Protein AF-A0A135RWN0-F1 (afdb_monomer)

InterPro domains:
  IPR013901 Anthrone oxygenase [PF08592] (17-150)

Secondary structure (DSSP, 8-state):
---GGG---HHHHHHHHHHHHHHHHHHHHHHHHHHHHHHHHHHHHHHHTTSPPTTS-TTSHHHHTT-----TTHHHHHHHHHHHHHHHHHIIIIIHHHHHHHHHHHHHHHHHHHHT-----S-HHHHHHHHHHHHHHHHHHHHHHHHHHHHHHHHHHH-

Solvent-accessible surface area (backbone atoms only — not comparable to full-atom values): 8720 Å² total; per-residue (Å²): 130,85,61,66,85,74,56,94,47,57,66,61,44,39,52,57,48,46,58,56,48,51,52,48,64,71,49,40,60,60,52,36,52,51,51,18,51,52,24,43,52,51,21,50,53,38,52,58,73,62,53,78,74,93,83,73,73,89,78,59,55,80,83,52,60,88,70,72,71,66,51,72,17,29,68,24,18,44,47,16,12,52,35,28,52,46,46,56,60,51,40,60,78,61,44,43,72,46,47,53,58,50,49,52,47,41,50,44,47,55,48,15,71,74,69,74,48,80,66,88,66,81,53,60,67,56,53,50,50,44,53,50,52,46,52,54,53,48,49,55,47,49,49,36,48,52,52,14,51,51,26,41,50,50,13,64,77,42,100

Organism: NCBI:txid1209931

Mean predicted aligned error: 9.61 Å

Foldseek 3Di:
DPPLLPDPDLQVSLVVVCVVVVVCVPCVVVVLVVQLVVLVVVLVVLVVVLDDDPDDDPPVCVVCVVPSDRQQLNVLSNLLNVLSVVLVVLCVPQQVVLVVLSVVQNVLSVVCVVPVHDRPDDDSVVSSVSSVSNVVSVVVSVVSNVSSVVSNVVSVVRD

Sequence (159 aa):
MHSILKLNDKDTIVKLWFLGWDFGRVYGPAMVVGTAAVFGFLAWNDEQTLLPIHGQDSRLTTLVGLDGIASPAFPFNLAAGLLMGAVGPYTHFRVFSVNEKLLEEHRIVIKAEKTGERAEGASLEAVRGWAADWKRLDIHRQLLAYLAAGAGLMAVLRS

Structure (mmCIF, N/CA/C/O backbone):
data_AF-A0A135RWN0-F1
#
_entry.id   AF-A0A135RWN0-F1
#
loop_
_atom_site.group_PDB
_atom_site.id
_atom_site.type_symbol
_atom_site.label_atom_id
_atom_site.label_alt_id
_atom_site.label_comp_id
_atom_site.label_asym_id
_atom_site.label_entity_id
_atom_site.label_seq_id
_atom_site.pdbx_PDB_ins_code
_atom_site.Cartn_x
_atom_site.Cartn_y
_atom_site.Cartn_z
_atom_site.occupancy
_atom_site.B_iso_or_equiv
_atom_site.auth_seq_id
_atom_site.auth_comp_id
_atom_site.auth_asym_id
_atom_site.auth_atom_id
_atom_site.pdbx_PDB_model_num
ATOM 1 N N . MET A 1 1 ? 7.963 -6.627 16.052 1.00 38.69 1 MET A N 1
ATOM 2 C CA . MET A 1 1 ? 6.576 -6.300 15.654 1.00 38.69 1 MET A CA 1
ATOM 3 C C . MET A 1 1 ? 5.644 -7.259 16.394 1.00 38.69 1 MET A C 1
ATOM 5 O O . MET A 1 1 ? 5.576 -8.426 16.029 1.00 38.69 1 MET A O 1
ATOM 9 N N . HIS A 1 2 ? 5.049 -6.836 17.515 1.00 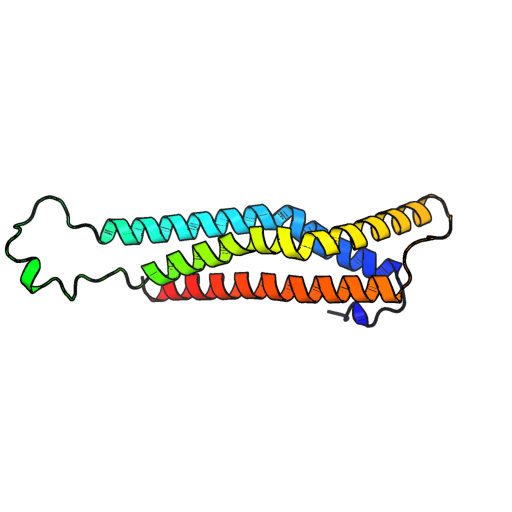44.12 2 HIS A N 1
ATOM 10 C CA . HIS A 1 2 ? 4.062 -7.656 18.230 1.00 44.12 2 HIS A CA 1
ATOM 11 C C . HIS A 1 2 ? 2.874 -7.894 17.289 1.00 44.12 2 HIS A C 1
ATOM 13 O O . HIS A 1 2 ? 2.347 -6.942 16.718 1.00 44.12 2 HIS A O 1
ATOM 19 N N . SER A 1 3 ? 2.517 -9.157 17.046 1.00 54.91 3 SER A N 1
ATOM 20 C CA . SER A 1 3 ? 1.459 -9.503 16.096 1.00 54.91 3 SER A CA 1
ATOM 21 C C . SER A 1 3 ? 0.141 -8.902 16.581 1.00 54.91 3 SER A C 1
ATOM 23 O O . SER A 1 3 ? -0.371 -9.322 17.616 1.00 54.91 3 SER A O 1
ATOM 25 N N . ILE A 1 4 ? -0.399 -7.929 15.839 1.00 56.31 4 ILE A N 1
ATOM 26 C CA . ILE A 1 4 ? -1.702 -7.282 16.091 1.00 56.31 4 ILE A CA 1
ATOM 27 C C . ILE A 1 4 ? -2.810 -8.334 16.301 1.00 56.31 4 ILE A C 1
ATOM 29 O O . ILE A 1 4 ? -3.749 -8.118 17.057 1.00 56.31 4 ILE A O 1
ATOM 33 N N . LEU A 1 5 ? -2.640 -9.524 15.716 1.00 56.12 5 LEU A N 1
ATOM 34 C CA 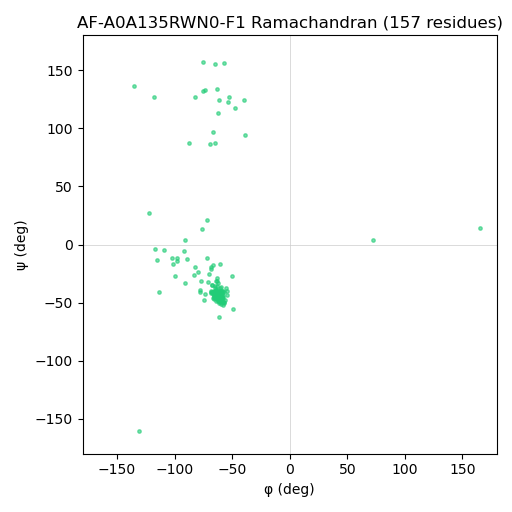. LEU A 1 5 ? -3.537 -10.675 15.832 1.00 56.12 5 LEU A C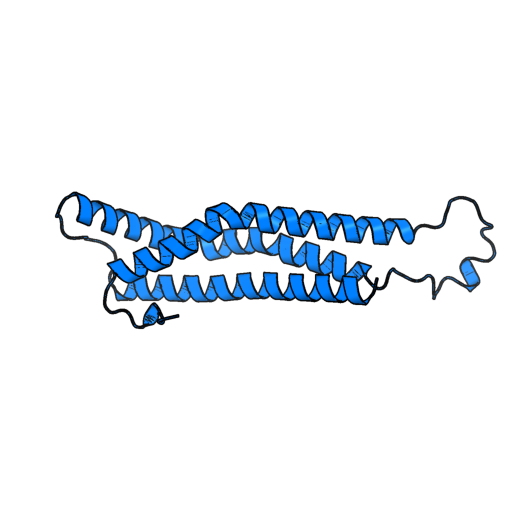A 1
ATOM 35 C C . LEU A 1 5 ? -3.578 -11.312 17.232 1.00 56.12 5 LEU A C 1
ATOM 37 O O . LEU A 1 5 ? -4.521 -12.033 17.539 1.00 56.12 5 LEU A O 1
ATOM 41 N N . LYS A 1 6 ? -2.568 -11.074 18.080 1.00 59.81 6 LYS A N 1
ATOM 42 C CA . LYS A 1 6 ? -2.509 -11.587 19.462 1.00 59.81 6 LYS A CA 1
ATOM 43 C C . LYS A 1 6 ? -3.106 -10.624 20.491 1.00 59.81 6 LYS A C 1
ATOM 45 O O . LYS A 1 6 ? -3.182 -10.972 21.665 1.00 59.81 6 LYS A O 1
ATOM 50 N N . LEU A 1 7 ? -3.502 -9.420 20.081 1.00 66.25 7 LEU A N 1
ATOM 51 C CA . LEU A 1 7 ? -4.065 -8.430 20.994 1.00 66.25 7 LEU A CA 1
ATOM 52 C C . LEU A 1 7 ? -5.499 -8.804 21.354 1.00 66.25 7 LEU A C 1
ATOM 54 O O . LEU A 1 7 ? -6.299 -9.139 20.479 1.00 66.25 7 LEU A O 1
ATOM 58 N N . ASN A 1 8 ? -5.812 -8.765 22.650 1.00 74.62 8 ASN A N 1
ATOM 59 C CA . ASN A 1 8 ? -7.144 -9.076 23.180 1.00 74.62 8 ASN A CA 1
ATOM 60 C C . ASN A 1 8 ? -8.065 -7.861 23.297 1.00 74.62 8 ASN A C 1
ATOM 62 O O . ASN A 1 8 ? -9.184 -7.989 23.777 1.00 74.62 8 ASN A O 1
ATOM 66 N N . ASP A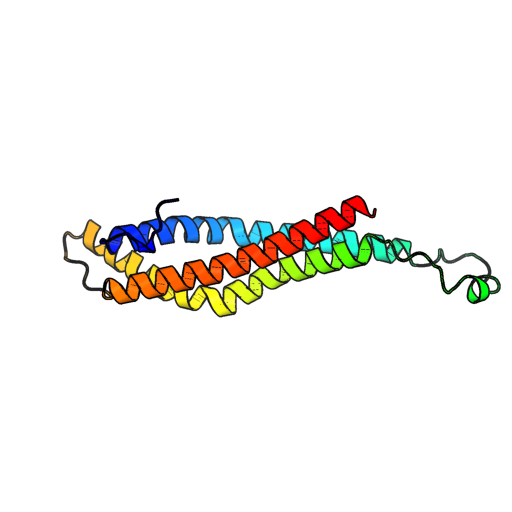 1 9 ? -7.589 -6.711 22.831 1.00 83.50 9 ASP A N 1
ATOM 67 C CA . ASP A 1 9 ? -8.284 -5.441 22.915 1.00 83.50 9 ASP A CA 1
ATOM 68 C C . ASP A 1 9 ? -8.580 -4.885 21.517 1.00 83.50 9 ASP A C 1
ATOM 70 O O . ASP A 1 9 ? -7.684 -4.774 20.673 1.00 83.50 9 ASP A O 1
ATOM 74 N N . LYS A 1 10 ? -9.854 -4.555 21.285 1.00 86.62 10 LYS A N 1
ATOM 75 C CA . LYS A 1 10 ? -10.360 -4.056 20.000 1.00 86.62 10 LYS A CA 1
ATOM 76 C C . LYS A 1 10 ? -9.755 -2.692 19.691 1.00 86.62 10 LYS A C 1
ATOM 78 O O . LYS A 1 10 ? -9.300 -2.457 18.572 1.00 86.62 10 LYS A O 1
ATOM 83 N N . ASP A 1 11 ? -9.699 -1.829 20.694 1.00 86.81 11 ASP A N 1
ATOM 84 C CA . ASP A 1 11 ? -9.340 -0.425 20.531 1.00 86.81 11 ASP A CA 1
ATOM 85 C C . ASP A 1 11 ? -7.862 -0.299 20.150 1.00 86.81 11 ASP A C 1
ATOM 87 O O . ASP A 1 11 ? -7.506 0.421 19.213 1.00 86.81 11 ASP A O 1
ATOM 91 N N . THR A 1 12 ? -7.001 -1.095 20.789 1.00 87.94 12 THR A N 1
ATOM 92 C CA . THR A 1 12 ? -5.577 -1.187 20.444 1.00 87.94 12 THR A CA 1
ATOM 93 C C . THR A 1 12 ? -5.363 -1.681 19.008 1.00 87.94 12 THR A C 1
ATOM 95 O O . THR A 1 12 ? -4.523 -1.126 18.296 1.00 87.94 12 THR A O 1
ATOM 98 N N . ILE A 1 13 ? -6.113 -2.693 18.544 1.00 88.38 13 ILE A N 1
ATOM 99 C CA . ILE A 1 13 ? -5.998 -3.205 17.162 1.00 88.38 13 ILE A CA 1
ATOM 100 C C . ILE A 1 13 ? -6.307 -2.097 16.156 1.00 88.38 13 ILE A C 1
ATOM 102 O O . ILE A 1 13 ? -5.537 -1.876 15.218 1.00 88.38 13 ILE A O 1
ATOM 106 N N . VAL A 1 14 ? -7.414 -1.390 16.368 1.00 90.06 14 VAL A N 1
ATOM 107 C CA . VAL A 1 14 ? -7.882 -0.340 15.463 1.00 90.06 14 VAL A CA 1
ATOM 108 C C . VAL A 1 14 ? -6.925 0.854 15.461 1.00 90.06 14 VAL A C 1
ATOM 110 O O . VAL A 1 14 ? -6.588 1.360 14.393 1.00 90.06 14 VAL A O 1
ATOM 113 N N . LYS A 1 15 ? -6.397 1.261 16.622 1.00 88.88 15 LYS A N 1
ATOM 114 C CA . LYS A 1 15 ? -5.392 2.335 16.718 1.00 88.88 15 LYS A CA 1
ATOM 115 C C . LYS A 1 15 ? -4.078 1.980 16.020 1.00 88.88 15 LYS A C 1
ATOM 117 O O . LYS A 1 15 ? -3.534 2.800 15.282 1.00 88.88 15 LYS A O 1
ATOM 122 N N . LEU A 1 16 ? -3.572 0.759 16.210 1.00 88.69 16 LEU A N 1
ATOM 123 C CA . LEU A 1 16 ? -2.341 0.306 15.550 1.00 88.69 16 LEU A CA 1
ATOM 124 C C . LEU A 1 16 ? -2.509 0.197 14.034 1.00 88.69 16 LEU A C 1
ATOM 126 O O . LEU A 1 16 ? -1.606 0.579 13.288 1.00 88.69 16 LEU A O 1
ATOM 130 N N . TRP A 1 17 ? -3.660 -0.299 13.576 1.00 92.69 17 TRP A N 1
ATOM 131 C CA . TRP A 1 17 ? -4.004 -0.278 12.159 1.00 92.69 17 TRP A CA 1
ATOM 132 C C . TRP A 1 17 ? -4.042 1.158 11.621 1.00 92.69 17 TRP A C 1
ATOM 134 O O . TRP A 1 17 ? -3.413 1.427 10.598 1.00 92.69 17 TRP A O 1
ATOM 144 N N . PHE A 1 18 ? -4.713 2.080 12.322 1.00 91.81 18 PHE A N 1
ATOM 145 C CA . PHE A 1 18 ? -4.881 3.463 11.877 1.00 91.81 18 PHE A CA 1
ATOM 146 C C . PHE A 1 18 ? -3.537 4.167 11.679 1.00 91.81 18 PHE A C 1
ATOM 148 O O . PHE A 1 18 ? -3.347 4.817 10.659 1.00 91.81 18 PHE A O 1
ATOM 155 N N . LEU A 1 19 ? -2.570 3.968 12.582 1.00 87.75 19 LEU A N 1
ATOM 156 C CA . LEU A 1 19 ? -1.213 4.509 12.427 1.00 87.75 19 LEU A CA 1
ATOM 157 C C . LEU A 1 19 ? -0.527 4.020 11.140 1.00 87.75 19 LEU A C 1
ATOM 159 O O . LEU A 1 19 ? 0.069 4.811 10.409 1.00 87.75 19 LEU A O 1
ATOM 163 N N . GLY A 1 20 ? -0.615 2.719 10.847 1.00 84.62 20 GLY A N 1
ATOM 164 C CA . GLY A 1 20 ? -0.030 2.146 9.631 1.00 84.62 20 GLY A CA 1
ATOM 165 C C . GLY A 1 20 ? -0.750 2.598 8.359 1.00 84.62 20 GLY A C 1
ATOM 166 O O . GLY A 1 20 ? -0.115 2.915 7.350 1.00 84.62 20 GLY A O 1
ATOM 167 N N . TRP A 1 21 ? -2.078 2.656 8.412 1.00 89.06 21 TRP A N 1
ATOM 168 C CA . TRP A 1 21 ? -2.913 3.130 7.317 1.00 89.06 21 TRP A CA 1
ATOM 169 C C . TRP A 1 21 ? -2.686 4.614 7.013 1.00 89.06 21 TRP A C 1
ATOM 171 O O . TRP A 1 21 ? -2.535 4.969 5.844 1.00 89.06 21 TRP A O 1
ATOM 181 N N . ASP A 1 22 ? -2.615 5.470 8.034 1.00 88.44 22 ASP A N 1
ATOM 182 C CA . ASP A 1 22 ? -2.492 6.919 7.871 1.00 88.44 22 ASP A CA 1
ATOM 183 C C . 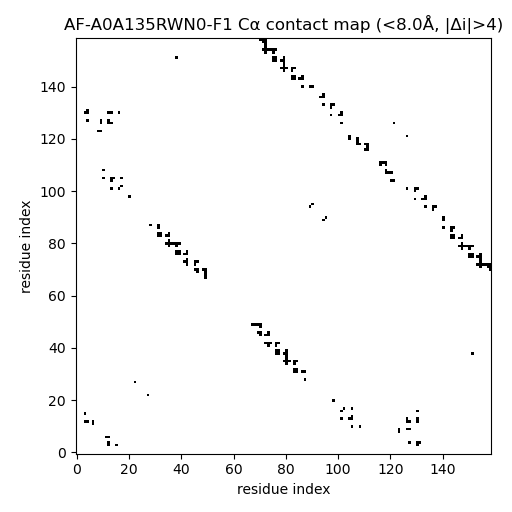ASP A 1 22 ? -1.163 7.300 7.213 1.00 88.44 22 ASP A C 1
ATOM 185 O O . ASP A 1 22 ? -1.144 8.046 6.233 1.00 88.44 22 ASP A O 1
ATOM 189 N N . PHE A 1 23 ? -0.063 6.670 7.639 1.00 84.69 23 PHE A N 1
ATOM 190 C CA . PHE A 1 23 ? 1.226 6.807 6.961 1.00 84.69 23 PHE A CA 1
ATOM 191 C C . PHE A 1 23 ? 1.132 6.398 5.481 1.00 84.69 23 PHE A C 1
ATOM 193 O O . PHE A 1 23 ? 1.535 7.143 4.583 1.00 84.69 23 PHE A O 1
ATOM 200 N N . GLY A 1 24 ? 0.555 5.224 5.204 1.00 81.88 24 GLY A N 1
ATOM 201 C CA . GLY A 1 24 ? 0.399 4.718 3.840 1.00 81.88 24 GLY A CA 1
ATOM 202 C C . GLY A 1 24 ? -0.495 5.597 2.960 1.00 81.88 24 GLY A C 1
ATOM 203 O O . GLY A 1 24 ? -0.270 5.681 1.754 1.00 81.88 24 GLY A O 1
ATOM 204 N N . ARG A 1 25 ? -1.487 6.267 3.548 1.00 84.69 25 ARG A N 1
ATOM 205 C CA . ARG A 1 25 ? -2.386 7.200 2.863 1.00 84.69 25 ARG A CA 1
ATOM 206 C C . ARG A 1 25 ? -1.696 8.519 2.526 1.00 84.69 25 ARG A C 1
ATOM 208 O O . ARG A 1 25 ? -1.905 9.032 1.432 1.00 84.69 25 ARG A O 1
ATOM 215 N N . VAL A 1 26 ? -0.906 9.062 3.452 1.00 85.12 26 VAL A N 1
ATOM 216 C CA . VAL A 1 26 ? -0.241 10.365 3.293 1.00 85.12 26 VAL A CA 1
ATOM 217 C C . VAL A 1 26 ? 0.934 10.272 2.321 1.00 85.12 26 VAL A C 1
ATOM 219 O O . VAL A 1 26 ? 1.035 11.082 1.403 1.00 85.12 26 VAL A O 1
ATOM 222 N N . TYR A 1 27 ? 1.802 9.271 2.481 1.00 81.69 27 TYR A N 1
ATOM 223 C CA . TYR A 1 27 ? 3.054 9.188 1.719 1.00 81.69 27 TYR A CA 1
ATOM 224 C C . TYR A 1 27 ? 2.982 8.231 0.525 1.00 81.69 27 TYR A C 1
ATOM 226 O O . TYR A 1 27 ? 3.697 8.412 -0.461 1.00 81.69 27 TYR A O 1
ATOM 234 N N . GLY A 1 28 ? 2.115 7.216 0.584 1.00 82.94 28 GLY A N 1
ATOM 235 C CA . GLY A 1 28 ? 2.047 6.152 -0.421 1.00 82.94 28 GLY A CA 1
ATOM 236 C C . GLY A 1 28 ? 1.804 6.642 -1.852 1.00 82.94 28 GLY A C 1
ATOM 237 O O . GLY A 1 28 ? 2.573 6.256 -2.731 1.00 82.94 28 GLY A O 1
ATOM 238 N N . PRO A 1 29 ? 0.793 7.496 -2.120 1.00 84.94 29 PRO A N 1
ATOM 239 C CA . PRO A 1 29 ? 0.516 7.972 -3.475 1.00 84.94 29 PRO A CA 1
ATOM 240 C C . PRO A 1 29 ? 1.700 8.708 -4.110 1.00 84.94 29 PRO A C 1
ATOM 242 O O . PRO A 1 29 ? 2.055 8.416 -5.250 1.00 84.94 29 PRO A O 1
ATOM 245 N N . ALA A 1 30 ? 2.347 9.607 -3.363 1.00 86.62 30 ALA A N 1
ATOM 246 C CA . ALA A 1 30 ? 3.493 10.367 -3.858 1.00 86.62 30 ALA A CA 1
ATOM 247 C C . ALA A 1 30 ? 4.682 9.451 -4.188 1.00 86.62 30 ALA A C 1
ATOM 249 O O . ALA A 1 30 ? 5.275 9.580 -5.257 1.00 86.62 30 ALA A O 1
ATOM 250 N N . MET A 1 31 ? 4.981 8.486 -3.310 1.00 83.75 31 MET A N 1
ATOM 251 C CA . MET A 1 31 ? 6.047 7.507 -3.537 1.00 83.75 31 MET A CA 1
ATOM 252 C C . MET A 1 31 ? 5.768 6.645 -4.771 1.00 83.75 31 MET A C 1
ATOM 254 O O . MET A 1 31 ? 6.631 6.499 -5.628 1.00 83.75 31 MET A O 1
ATOM 258 N N . VAL A 1 32 ? 4.550 6.110 -4.902 1.00 85.12 32 VAL A N 1
ATOM 259 C CA . VAL A 1 32 ? 4.189 5.234 -6.025 1.00 85.12 32 VAL A CA 1
ATOM 260 C C . VAL A 1 32 ? 4.245 5.973 -7.359 1.00 85.12 32 VAL A C 1
ATOM 262 O O . VAL A 1 32 ? 4.865 5.478 -8.299 1.00 85.12 32 VAL A O 1
ATOM 265 N N . VAL A 1 33 ? 3.631 7.156 -7.442 1.00 85.94 33 VAL A N 1
ATOM 266 C CA . VAL A 1 33 ? 3.601 7.950 -8.679 1.00 85.94 33 VAL A CA 1
ATOM 267 C C . VAL A 1 33 ? 5.002 8.423 -9.050 1.00 85.94 33 VAL A C 1
ATOM 269 O O . VAL A 1 33 ? 5.398 8.284 -10.204 1.00 85.94 33 VAL A O 1
ATOM 272 N N . GLY A 1 34 ? 5.772 8.924 -8.079 1.00 84.75 34 GLY A N 1
ATOM 273 C CA . GLY A 1 34 ? 7.140 9.382 -8.312 1.00 84.75 34 GLY A CA 1
ATOM 274 C C . GLY A 1 34 ? 8.041 8.263 -8.829 1.00 84.75 34 GLY A C 1
ATOM 275 O O . GLY A 1 34 ? 8.699 8.426 -9.853 1.00 84.75 34 GLY A O 1
ATOM 276 N N . THR A 1 35 ? 8.031 7.098 -8.177 1.00 85.44 35 THR A N 1
ATOM 277 C CA . THR A 1 35 ? 8.845 5.953 -8.607 1.00 85.44 35 THR A CA 1
ATOM 278 C C . THR A 1 35 ? 8.403 5.412 -9.968 1.00 85.44 35 THR A C 1
ATOM 280 O O . THR A 1 35 ? 9.254 5.145 -10.814 1.00 85.44 35 THR A O 1
ATOM 283 N N . ALA A 1 36 ? 7.094 5.294 -10.221 1.00 86.06 36 ALA A N 1
ATOM 284 C CA . ALA A 1 36 ? 6.588 4.857 -11.523 1.00 86.06 36 ALA A CA 1
ATOM 285 C C . ALA A 1 36 ? 6.989 5.825 -12.649 1.00 86.06 36 ALA A C 1
ATOM 287 O O . ALA A 1 36 ? 7.406 5.377 -13.715 1.00 86.06 36 ALA A O 1
ATOM 288 N N . ALA A 1 37 ? 6.919 7.137 -12.404 1.00 86.50 37 ALA A N 1
ATOM 289 C CA . ALA A 1 37 ? 7.321 8.155 -13.371 1.00 86.50 37 ALA A CA 1
ATOM 290 C C . ALA A 1 37 ? 8.823 8.098 -13.684 1.00 86.50 37 ALA A C 1
ATOM 292 O O . ALA A 1 37 ? 9.198 8.162 -14.852 1.00 86.50 37 ALA A O 1
ATOM 293 N N . VAL A 1 38 ? 9.676 7.926 -12.666 1.00 89.06 38 VAL A N 1
ATOM 294 C CA . VAL A 1 38 ? 11.130 7.787 -12.858 1.00 89.06 38 VAL A CA 1
ATOM 295 C C . VAL A 1 38 ? 11.447 6.575 -13.729 1.00 89.06 38 VAL A C 1
ATOM 297 O O . VAL A 1 38 ? 12.135 6.717 -14.734 1.00 89.06 38 VAL A O 1
ATOM 300 N N . PHE A 1 39 ? 10.917 5.397 -13.398 1.00 83.94 39 PHE A N 1
ATOM 301 C CA . PHE A 1 39 ? 11.190 4.196 -14.190 1.00 83.94 39 PHE A CA 1
ATOM 302 C C . PHE A 1 39 ? 10.570 4.246 -15.587 1.00 83.94 39 PHE A C 1
ATOM 304 O O . PHE A 1 39 ? 11.194 3.783 -16.538 1.00 83.94 39 PHE A O 1
ATOM 311 N N . GLY A 1 40 ? 9.393 4.860 -15.737 1.00 77.75 40 GLY A N 1
ATOM 312 C CA . GLY A 1 40 ? 8.798 5.114 -17.048 1.00 77.75 40 GLY A CA 1
ATOM 313 C C . GLY A 1 40 ? 9.675 6.017 -17.918 1.00 77.75 40 GLY A C 1
ATOM 314 O O . GLY A 1 40 ? 9.889 5.718 -19.088 1.00 77.75 40 GLY A O 1
ATOM 315 N N . PHE A 1 41 ? 10.242 7.080 -17.342 1.00 81.75 41 PHE A N 1
ATOM 316 C CA . PHE A 1 41 ? 11.179 7.960 -18.042 1.00 81.75 41 PHE A CA 1
ATOM 317 C C . PHE A 1 41 ? 12.487 7.248 -18.415 1.00 81.75 41 PHE A C 1
ATOM 319 O O . PHE A 1 41 ? 12.977 7.416 -19.529 1.00 81.75 41 PHE A O 1
ATOM 326 N N . LEU A 1 42 ? 13.040 6.426 -17.517 1.00 83.62 42 LEU A N 1
ATOM 327 C CA . LEU A 1 42 ? 14.241 5.636 -17.809 1.00 83.62 42 LEU A CA 1
ATOM 328 C C . LEU A 1 42 ? 13.997 4.635 -18.945 1.00 83.62 42 LEU A C 1
ATOM 330 O O . LEU A 1 42 ? 14.795 4.577 -19.874 1.00 83.62 42 LEU A O 1
ATOM 334 N N . ALA A 1 43 ? 12.864 3.927 -18.923 1.00 77.81 43 ALA A N 1
ATOM 335 C CA . ALA A 1 43 ? 12.475 3.025 -20.006 1.00 77.81 43 ALA A CA 1
ATOM 336 C C . ALA A 1 43 ? 12.309 3.767 -21.343 1.00 77.81 43 ALA A C 1
ATOM 338 O O . ALA A 1 43 ? 12.742 3.276 -22.380 1.00 77.81 43 ALA A O 1
ATOM 339 N N . TRP A 1 44 ? 11.725 4.967 -21.323 1.00 76.06 44 TRP A N 1
ATOM 340 C CA . TRP A 1 44 ? 11.586 5.795 -22.520 1.00 76.06 44 TRP A CA 1
ATOM 341 C C . TRP A 1 44 ? 12.941 6.240 -23.096 1.00 76.06 44 TRP A C 1
ATOM 343 O O . TRP A 1 44 ? 13.141 6.203 -24.307 1.00 76.06 44 TRP A O 1
ATOM 353 N N . ASN A 1 45 ? 13.899 6.630 -22.249 1.00 79.19 45 ASN A N 1
ATOM 354 C CA . ASN A 1 45 ? 15.251 6.975 -22.707 1.00 79.19 45 ASN A CA 1
ATOM 355 C C . ASN A 1 45 ? 16.000 5.761 -23.272 1.00 79.19 45 ASN A C 1
ATOM 357 O O . ASN A 1 45 ? 16.679 5.875 -24.296 1.00 79.19 45 ASN A O 1
ATOM 361 N N . ASP A 1 46 ? 15.858 4.602 -22.625 1.00 74.25 46 ASP A N 1
ATOM 362 C CA . ASP A 1 46 ? 16.378 3.337 -23.143 1.00 74.25 46 ASP A CA 1
ATOM 363 C C . ASP A 1 46 ? 15.804 3.040 -24.540 1.00 74.25 46 ASP A C 1
ATOM 365 O O . ASP A 1 46 ? 16.551 2.642 -25.428 1.00 74.25 46 ASP A O 1
ATOM 369 N N . GLU A 1 47 ? 14.508 3.293 -24.768 1.00 67.94 47 GLU A N 1
ATOM 370 C CA . GLU A 1 47 ? 13.848 3.120 -26.071 1.00 67.94 47 GLU A CA 1
ATOM 371 C C . GLU A 1 47 ? 14.359 4.103 -27.134 1.00 67.94 47 GLU A C 1
ATOM 373 O O . GLU A 1 47 ? 14.635 3.702 -28.264 1.00 67.94 47 GLU A O 1
ATOM 378 N N . GLN A 1 48 ? 14.553 5.383 -26.799 1.00 62.28 48 GLN A N 1
ATOM 379 C CA . GLN A 1 48 ? 15.087 6.362 -27.757 1.00 62.28 48 GLN A CA 1
ATOM 380 C C . GLN A 1 48 ? 16.515 6.037 -28.208 1.00 62.28 48 GLN A C 1
ATOM 382 O O . GLN A 1 48 ? 16.870 6.305 -29.355 1.00 62.28 48 GLN A O 1
ATOM 387 N N . THR A 1 49 ? 17.312 5.414 -27.338 1.00 59.88 49 THR A N 1
ATOM 388 C CA . THR A 1 49 ? 18.668 4.942 -27.664 1.00 59.88 49 THR A CA 1
ATOM 389 C C . THR A 1 49 ? 18.652 3.794 -28.688 1.00 59.88 49 THR A C 1
ATOM 391 O O . THR A 1 49 ? 19.659 3.538 -29.345 1.00 59.88 49 THR A O 1
ATOM 394 N N . LEU A 1 50 ? 17.503 3.130 -28.875 1.00 56.00 50 LEU A N 1
ATOM 395 C CA . LEU A 1 50 ? 17.313 2.033 -29.832 1.00 56.00 50 LEU A CA 1
ATOM 396 C C . LEU A 1 50 ? 16.885 2.480 -31.229 1.00 56.00 50 LEU A C 1
ATOM 398 O O . LEU A 1 50 ? 16.925 1.676 -32.163 1.00 56.00 50 LEU A O 1
ATOM 402 N N . LEU A 1 51 ? 16.473 3.737 -31.402 1.00 53.56 51 LEU A N 1
ATOM 403 C CA . LEU A 1 51 ? 16.090 4.249 -32.712 1.00 53.56 51 LEU A CA 1
ATOM 404 C C . LEU A 1 51 ? 17.348 4.669 -33.491 1.00 53.56 51 LEU A C 1
ATOM 406 O O . LEU A 1 51 ? 18.149 5.458 -32.984 1.00 53.56 51 LEU A O 1
ATOM 410 N N . PRO A 1 52 ? 17.552 4.178 -34.729 1.00 51.44 52 PRO A N 1
ATOM 411 C CA . PRO A 1 52 ? 18.727 4.536 -35.506 1.00 51.44 52 PRO A CA 1
ATOM 412 C C . PRO A 1 52 ? 18.716 6.038 -35.804 1.00 51.44 52 PRO A C 1
ATOM 414 O O . PRO A 1 52 ? 17.704 6.595 -36.238 1.00 51.44 52 PRO A O 1
ATOM 417 N N . ILE A 1 53 ? 19.866 6.684 -35.598 1.00 54.03 53 ILE A N 1
ATOM 418 C CA . ILE A 1 53 ? 20.098 8.078 -35.983 1.00 54.03 53 ILE A CA 1
ATOM 419 C C . ILE A 1 53 ? 19.758 8.205 -37.470 1.00 54.03 53 ILE A C 1
ATOM 421 O O . ILE A 1 53 ? 20.298 7.484 -38.312 1.00 54.03 53 ILE A O 1
ATOM 425 N N . HIS A 1 54 ? 18.825 9.098 -37.787 1.00 47.19 54 HIS A N 1
ATOM 426 C CA . HIS A 1 54 ? 18.347 9.349 -39.141 1.00 47.19 54 HIS A CA 1
ATOM 427 C C . HIS A 1 54 ? 19.503 9.918 -39.989 1.00 47.19 54 HIS A C 1
ATOM 429 O O . HIS A 1 54 ? 19.711 11.128 -40.027 1.00 47.19 54 HIS A O 1
ATOM 435 N N . GLY A 1 55 ? 20.317 9.047 -40.600 1.00 50.12 55 GLY A N 1
ATOM 436 C CA . GLY A 1 55 ? 21.472 9.487 -41.389 1.00 50.12 55 GLY A CA 1
ATOM 437 C C . GLY A 1 55 ? 22.547 8.462 -41.774 1.00 50.12 55 GLY A C 1
ATOM 438 O O . GLY A 1 55 ? 23.614 8.904 -42.189 1.00 50.12 55 GLY A O 1
ATOM 439 N N . GLN A 1 56 ? 22.341 7.141 -41.670 1.00 45.44 56 GLN A N 1
ATOM 440 C CA . GLN A 1 56 ? 23.335 6.172 -42.166 1.00 45.44 56 GLN A CA 1
ATOM 441 C C . GLN A 1 56 ? 22.723 5.007 -42.956 1.00 45.44 56 GLN A C 1
ATOM 443 O O . GLN A 1 56 ? 21.693 4.449 -42.587 1.00 45.44 56 GLN A O 1
ATOM 448 N N . ASP A 1 57 ? 23.383 4.700 -44.074 1.00 44.84 57 ASP A N 1
ATOM 449 C CA . ASP A 1 57 ? 22.955 3.885 -45.212 1.00 44.84 57 ASP A CA 1
ATOM 450 C C . ASP A 1 57 ? 22.152 2.610 -44.902 1.00 44.84 57 ASP A C 1
ATOM 452 O O . ASP A 1 57 ? 22.606 1.656 -44.268 1.00 44.84 57 ASP A O 1
ATOM 456 N N . SER A 1 58 ? 20.976 2.548 -45.521 1.00 47.47 58 SER A N 1
ATOM 457 C CA . SER A 1 58 ? 19.934 1.517 -45.440 1.00 47.47 58 SER A CA 1
ATOM 458 C C . SER A 1 58 ? 20.273 0.177 -46.120 1.00 47.47 58 SER A C 1
ATOM 460 O O . SER A 1 58 ? 19.377 -0.596 -46.457 1.00 47.47 58 SER A O 1
ATOM 462 N N . ARG A 1 59 ? 21.558 -0.133 -46.336 1.00 46.91 59 ARG A N 1
ATOM 463 C CA . ARG A 1 59 ? 21.998 -1.390 -46.980 1.00 46.91 59 ARG A CA 1
ATOM 464 C C . ARG A 1 59 ? 22.808 -2.328 -46.085 1.00 46.91 59 ARG A C 1
ATOM 466 O O . ARG A 1 59 ? 22.941 -3.496 -46.434 1.00 46.91 59 ARG A O 1
ATOM 473 N N . LEU A 1 60 ? 23.287 -1.867 -44.929 1.00 47.03 60 LEU A N 1
ATOM 474 C CA . LEU A 1 60 ? 24.000 -2.709 -43.952 1.00 47.03 60 LEU A CA 1
ATOM 475 C C . LEU A 1 60 ? 23.120 -3.136 -42.766 1.00 47.03 60 LEU A C 1
ATOM 477 O O . LEU A 1 60 ? 23.431 -4.105 -42.078 1.00 47.03 60 LEU A O 1
ATOM 481 N N . THR A 1 61 ? 21.983 -2.470 -42.558 1.00 47.59 61 THR A N 1
ATOM 482 C CA . THR A 1 61 ? 21.098 -2.674 -41.401 1.00 47.59 61 THR A CA 1
ATOM 483 C C . THR A 1 61 ? 20.363 -4.017 -41.428 1.00 47.59 61 THR A C 1
ATOM 485 O O . THR A 1 61 ? 20.032 -4.557 -40.378 1.00 47.59 61 THR A O 1
ATOM 488 N N . THR A 1 62 ? 20.144 -4.608 -42.607 1.00 44.25 62 THR A N 1
ATOM 489 C CA . THR A 1 62 ? 19.387 -5.865 -42.750 1.00 44.25 62 THR A CA 1
ATOM 490 C C . THR A 1 62 ? 20.221 -7.122 -42.476 1.00 44.25 62 THR A C 1
ATOM 492 O O . THR A 1 62 ? 19.652 -8.169 -42.191 1.00 44.25 62 THR A O 1
ATOM 495 N N . LEU A 1 63 ? 21.557 -7.034 -42.535 1.00 41.84 63 LEU A N 1
ATOM 496 C CA . LEU A 1 63 ? 22.473 -8.158 -42.264 1.00 41.84 63 LEU A CA 1
ATOM 497 C C . LEU A 1 63 ? 23.038 -8.159 -40.833 1.00 41.84 63 LEU A C 1
ATOM 499 O O . LEU A 1 63 ? 23.589 -9.164 -40.401 1.00 41.84 63 LEU A O 1
ATOM 503 N N . VAL A 1 64 ? 22.854 -7.066 -40.089 1.00 46.03 64 VAL A N 1
ATOM 504 C CA . VAL A 1 64 ? 23.230 -6.922 -38.666 1.00 46.03 64 VAL A CA 1
ATOM 505 C C . VAL A 1 64 ? 21.981 -6.879 -37.756 1.00 46.03 64 VAL A C 1
ATOM 507 O O . VAL A 1 64 ? 22.069 -6.893 -36.533 1.00 46.03 64 VAL A O 1
ATOM 510 N N . GLY A 1 65 ? 20.783 -6.869 -38.351 1.00 39.78 65 GLY A N 1
ATOM 511 C CA . GLY A 1 65 ? 19.508 -6.544 -37.702 1.00 39.78 65 GLY A CA 1
ATOM 512 C C . GLY A 1 65 ? 18.877 -7.605 -36.793 1.00 39.78 65 GLY A C 1
ATOM 513 O O . GLY A 1 65 ? 17.710 -7.451 -36.449 1.00 39.78 65 GLY A O 1
ATOM 514 N N . LEU A 1 66 ? 19.599 -8.659 -36.402 1.00 45.69 66 LEU A N 1
ATOM 515 C CA . LEU A 1 66 ? 19.154 -9.570 -35.333 1.00 45.69 66 LEU A CA 1
ATOM 516 C C . LEU A 1 66 ? 19.861 -9.327 -33.990 1.00 45.69 66 LEU A C 1
ATOM 518 O O . LEU A 1 66 ? 19.345 -9.777 -32.974 1.00 45.69 66 LEU A O 1
ATOM 522 N N . ASP A 1 67 ? 20.935 -8.527 -33.963 1.00 44.53 67 ASP A N 1
ATOM 523 C CA . ASP A 1 67 ? 21.712 -8.228 -32.747 1.00 44.53 67 ASP A CA 1
ATOM 524 C C . ASP A 1 67 ? 21.779 -6.715 -32.446 1.00 44.53 67 ASP A C 1
ATOM 526 O O . ASP A 1 67 ? 22.725 -6.216 -31.835 1.00 44.53 67 ASP A O 1
ATOM 530 N N . GLY A 1 68 ? 20.771 -5.951 -32.885 1.00 44.34 68 GLY A N 1
ATOM 531 C CA . GLY A 1 68 ? 20.603 -4.537 -32.537 1.00 44.34 68 GLY A CA 1
ATOM 532 C C . GLY A 1 68 ? 20.225 -4.400 -31.065 1.00 44.34 68 GLY A C 1
ATOM 533 O O . GLY A 1 68 ? 19.045 -4.417 -30.733 1.00 44.34 68 GLY A O 1
ATOM 534 N N . ILE A 1 69 ? 21.245 -4.352 -30.207 1.00 49.88 69 ILE A N 1
ATOM 535 C CA . ILE A 1 69 ? 21.220 -4.370 -28.738 1.00 49.88 69 ILE A CA 1
ATOM 536 C C . ILE A 1 69 ? 20.054 -3.543 -28.180 1.00 49.88 69 ILE A C 1
ATOM 538 O O . ILE A 1 69 ? 20.197 -2.345 -27.963 1.00 49.88 69 ILE A O 1
ATOM 542 N N . ALA A 1 70 ? 18.919 -4.195 -27.900 1.00 60.00 70 ALA A N 1
ATOM 543 C CA . ALA A 1 70 ? 17.928 -3.691 -26.956 1.00 60.00 70 ALA A CA 1
ATOM 544 C C . ALA A 1 70 ? 18.668 -3.381 -25.649 1.00 60.00 70 ALA A C 1
ATOM 546 O O . ALA A 1 70 ? 19.381 -4.262 -25.162 1.00 60.00 70 ALA A O 1
ATOM 547 N N . SER A 1 71 ? 18.540 -2.162 -25.103 1.00 68.00 71 SER A N 1
ATOM 548 C CA . SER A 1 71 ? 19.152 -1.807 -23.816 1.00 68.00 71 SER A CA 1
ATOM 549 C C . SER A 1 71 ? 18.815 -2.927 -22.829 1.00 68.00 71 SER A C 1
ATOM 551 O O . SER A 1 71 ? 17.626 -3.175 -22.588 1.00 68.00 71 SER A O 1
ATOM 553 N N . PRO A 1 72 ? 19.807 -3.654 -22.282 1.00 80.56 72 PRO A N 1
ATOM 554 C CA . PRO A 1 72 ? 19.528 -4.777 -21.395 1.00 80.56 72 PRO A CA 1
ATOM 555 C C . PRO A 1 72 ? 18.763 -4.344 -20.137 1.00 80.56 72 PRO A C 1
ATOM 557 O O . PRO A 1 72 ? 18.167 -5.192 -19.475 1.00 80.56 72 PRO A O 1
ATOM 560 N N . ALA A 1 73 ? 18.749 -3.039 -19.833 1.00 82.94 73 ALA A N 1
ATOM 561 C CA . ALA A 1 73 ? 18.006 -2.405 -18.751 1.00 82.94 73 ALA A CA 1
ATOM 562 C C . ALA A 1 73 ? 16.533 -2.093 -19.089 1.00 82.94 73 ALA A C 1
ATOM 564 O O . ALA A 1 73 ? 15.696 -2.101 -18.181 1.00 82.94 73 ALA A O 1
ATOM 565 N N . PHE A 1 74 ? 16.183 -1.904 -20.369 1.00 82.81 74 PHE A N 1
ATOM 566 C CA . PHE A 1 74 ? 14.831 -1.543 -20.819 1.00 82.81 74 PHE A CA 1
ATOM 567 C C . PHE A 1 74 ? 13.709 -2.422 -20.233 1.00 82.81 74 PHE A C 1
ATOM 569 O O . PHE A 1 74 ? 12.794 -1.875 -19.607 1.00 82.81 74 PHE A O 1
ATOM 576 N N . PRO A 1 75 ? 13.736 -3.770 -20.365 1.00 86.25 75 PRO A N 1
ATOM 577 C CA . PRO A 1 75 ? 12.639 -4.602 -19.868 1.00 86.25 75 PRO A CA 1
ATOM 578 C C . PRO A 1 75 ? 12.487 -4.511 -18.345 1.00 86.25 75 PRO A C 1
ATOM 580 O O . PRO A 1 75 ? 11.382 -4.652 -17.823 1.00 86.25 75 PRO A O 1
ATOM 583 N N . PHE A 1 76 ? 13.580 -4.242 -17.629 1.00 88.44 76 PHE A N 1
ATOM 584 C CA . PHE A 1 76 ? 13.578 -4.101 -16.179 1.00 88.44 76 PHE A CA 1
ATOM 585 C C . PHE A 1 76 ? 13.036 -2.737 -15.731 1.00 88.44 76 PHE A C 1
ATOM 587 O O . PHE A 1 76 ? 12.227 -2.695 -14.803 1.00 88.44 76 PHE A O 1
ATOM 594 N N . ASN A 1 77 ? 13.398 -1.647 -16.417 1.00 85.50 77 ASN A N 1
ATOM 595 C CA . ASN A 1 77 ? 12.826 -0.316 -16.182 1.00 85.50 77 ASN A CA 1
ATOM 596 C C . ASN A 1 77 ? 11.318 -0.299 -16.482 1.00 85.50 77 ASN A C 1
ATOM 598 O O . ASN A 1 77 ? 10.526 0.171 -15.660 1.00 85.50 77 ASN A O 1
ATOM 602 N N . LEU A 1 78 ? 10.893 -0.903 -17.598 1.00 87.50 78 LEU A N 1
ATOM 603 C CA . LEU A 1 78 ? 9.476 -1.041 -17.938 1.00 87.50 78 LEU A CA 1
ATOM 604 C C . LEU A 1 78 ? 8.717 -1.861 -16.883 1.00 87.50 78 LEU A C 1
ATOM 606 O O . LEU A 1 78 ? 7.662 -1.436 -16.405 1.00 87.50 78 LEU A O 1
ATOM 610 N N . ALA A 1 79 ? 9.261 -3.013 -16.474 1.00 89.19 79 ALA A N 1
ATOM 611 C CA . ALA A 1 79 ? 8.656 -3.845 -15.437 1.00 89.19 79 ALA A CA 1
ATOM 612 C C . ALA A 1 79 ? 8.542 -3.106 -14.094 1.00 89.19 79 ALA A C 1
ATOM 614 O O . ALA A 1 79 ? 7.488 -3.162 -13.459 1.00 89.19 79 ALA A O 1
ATOM 615 N N . ALA A 1 80 ? 9.582 -2.378 -13.674 1.00 88.56 80 ALA A N 1
ATOM 616 C CA . ALA A 1 80 ? 9.564 -1.584 -12.447 1.00 88.56 80 ALA A CA 1
ATOM 617 C C . ALA A 1 80 ? 8.471 -0.501 -12.482 1.00 88.56 80 ALA A C 1
ATOM 619 O O . ALA A 1 80 ? 7.702 -0.368 -11.525 1.00 88.56 80 ALA A O 1
ATOM 620 N N . GLY A 1 81 ? 8.347 0.220 -13.603 1.00 85.94 81 GLY A N 1
ATOM 621 C CA . GLY A 1 81 ? 7.303 1.225 -13.810 1.00 85.94 81 GLY A CA 1
ATOM 622 C C . GLY A 1 81 ? 5.890 0.639 -13.741 1.00 85.94 81 GLY A C 1
ATOM 623 O O . GLY A 1 81 ? 5.044 1.152 -13.004 1.00 85.94 81 GLY A O 1
ATOM 624 N N . LEU A 1 82 ? 5.640 -0.473 -14.441 1.00 90.50 82 LEU A N 1
ATOM 625 C CA . LEU A 1 82 ? 4.336 -1.148 -14.446 1.00 90.50 82 LEU A CA 1
ATOM 626 C C . LEU A 1 82 ? 3.966 -1.721 -13.071 1.00 90.50 82 LEU A C 1
ATOM 628 O O . LEU A 1 82 ? 2.829 -1.555 -12.624 1.00 90.50 82 LEU A O 1
ATOM 632 N N . LEU A 1 83 ? 4.913 -2.363 -12.380 1.00 91.19 83 LEU A N 1
ATOM 633 C CA . LEU A 1 83 ? 4.689 -2.934 -11.050 1.00 91.19 83 LEU A CA 1
ATOM 634 C C . LEU A 1 83 ? 4.368 -1.849 -10.018 1.00 91.19 83 LEU A C 1
ATOM 636 O O . LEU A 1 83 ? 3.425 -2.018 -9.243 1.00 91.19 83 LEU A O 1
ATOM 640 N N . MET A 1 84 ? 5.085 -0.719 -10.038 1.00 89.62 84 MET A N 1
ATOM 641 C CA . MET A 1 84 ? 4.750 0.424 -9.184 1.00 89.62 84 MET A CA 1
ATOM 642 C C . MET A 1 84 ? 3.396 1.019 -9.561 1.00 89.62 84 MET A C 1
ATOM 644 O O . MET A 1 84 ? 2.554 1.213 -8.684 1.00 89.62 84 MET A O 1
ATOM 648 N N . GLY A 1 85 ? 3.133 1.229 -10.853 1.00 88.19 85 GLY A N 1
ATOM 649 C CA . GLY A 1 85 ? 1.846 1.728 -11.337 1.00 88.19 85 GLY A CA 1
ATOM 650 C C . GLY A 1 85 ? 0.660 0.867 -10.883 1.00 88.19 85 GLY A C 1
ATOM 651 O O . GLY A 1 85 ? -0.376 1.403 -10.490 1.00 88.19 85 GLY A O 1
ATOM 652 N N . ALA A 1 86 ? 0.825 -0.459 -10.834 1.00 90.62 86 ALA A N 1
ATOM 653 C CA . ALA A 1 86 ? -0.208 -1.403 -10.404 1.00 90.62 86 ALA A CA 1
ATOM 654 C C . ALA A 1 86 ? -0.563 -1.319 -8.904 1.00 90.62 86 ALA A C 1
ATOM 656 O O . ALA A 1 86 ? -1.665 -1.721 -8.514 1.00 90.62 86 ALA A O 1
ATOM 657 N N . VAL A 1 87 ? 0.312 -0.762 -8.053 1.00 89.06 87 VAL A N 1
ATOM 658 C CA . VAL A 1 87 ? 0.051 -0.608 -6.607 1.00 89.06 87 VAL A CA 1
ATOM 659 C C . VAL A 1 87 ? -1.178 0.271 -6.353 1.00 89.06 87 VAL A C 1
ATOM 661 O O . VAL A 1 87 ? -1.960 -0.017 -5.440 1.00 89.06 87 VAL A O 1
ATOM 664 N N . GLY A 1 88 ? -1.380 1.319 -7.159 1.00 87.31 88 GLY A N 1
ATOM 665 C CA . GLY A 1 88 ? -2.524 2.230 -7.051 1.00 87.31 88 GLY A CA 1
ATOM 666 C C . GLY A 1 88 ? -3.868 1.519 -7.268 1.00 87.31 88 GLY A C 1
ATOM 667 O O . GLY A 1 88 ? -4.658 1.435 -6.321 1.00 87.31 88 GLY A O 1
ATOM 668 N N . PRO A 1 89 ? -4.119 0.942 -8.460 1.00 88.94 89 PRO A N 1
ATOM 669 C CA . P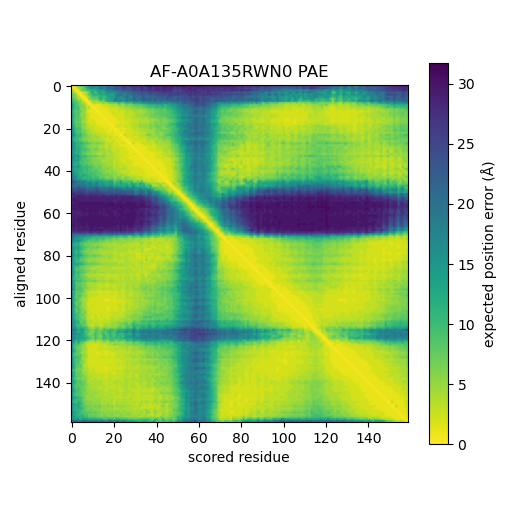RO A 1 89 ? -5.323 0.162 -8.740 1.00 88.94 89 PRO A CA 1
ATOM 670 C C . PRO A 1 89 ? -5.537 -0.986 -7.748 1.00 88.94 89 PRO A C 1
ATOM 672 O O . PRO A 1 89 ? -6.644 -1.155 -7.238 1.00 88.94 89 PRO A O 1
ATOM 675 N N . TYR A 1 90 ? -4.483 -1.733 -7.397 1.00 89.38 90 TYR A N 1
ATOM 676 C CA . TYR A 1 90 ? -4.588 -2.806 -6.403 1.00 89.38 90 TYR A CA 1
ATOM 677 C C . TYR A 1 90 ? -5.093 -2.280 -5.051 1.00 89.38 90 TYR A C 1
ATOM 679 O O . TYR A 1 90 ? -5.978 -2.875 -4.429 1.00 89.38 90 TYR A O 1
ATOM 687 N N . THR A 1 91 ? -4.559 -1.140 -4.606 1.00 87.88 91 THR A N 1
ATOM 688 C CA . THR A 1 91 ? -4.981 -0.499 -3.358 1.00 87.88 91 THR A CA 1
ATOM 689 C C . THR A 1 91 ? -6.452 -0.093 -3.416 1.00 87.88 91 THR A C 1
ATOM 691 O O . THR A 1 91 ? -7.198 -0.407 -2.487 1.00 87.88 91 THR A O 1
ATOM 694 N N . HIS A 1 92 ? -6.875 0.549 -4.506 1.00 86.31 92 HIS A N 1
ATOM 695 C CA . HIS A 1 92 ? -8.247 1.019 -4.676 1.00 86.31 92 HIS A CA 1
ATOM 696 C C . HIS A 1 92 ? -9.259 -0.135 -4.665 1.00 86.31 92 HIS A C 1
ATOM 698 O O . HIS A 1 92 ? -10.208 -0.117 -3.888 1.00 86.31 92 HIS A O 1
ATOM 704 N N . PHE A 1 93 ? -9.031 -1.183 -5.461 1.00 89.00 93 PHE A N 1
ATOM 705 C CA . PHE A 1 93 ? -10.016 -2.257 -5.625 1.00 89.00 93 PHE A CA 1
ATOM 706 C C . PHE A 1 93 ? -10.030 -3.289 -4.494 1.00 89.00 93 PHE A C 1
ATOM 708 O O . PHE A 1 93 ? -11.027 -3.989 -4.325 1.00 89.00 93 PHE A O 1
ATOM 715 N N . ARG A 1 94 ? -8.932 -3.447 -3.742 1.00 89.12 94 ARG A N 1
ATOM 716 C CA . ARG A 1 94 ? -8.821 -4.518 -2.733 1.00 89.12 94 ARG A CA 1
ATOM 717 C C . ARG A 1 94 ? -8.749 -3.996 -1.308 1.00 89.12 94 ARG A C 1
ATOM 719 O O . ARG A 1 94 ? -9.352 -4.592 -0.426 1.00 89.12 94 ARG A O 1
ATOM 726 N N . VAL A 1 95 ? -8.007 -2.916 -1.070 1.00 88.06 95 VAL A N 1
ATOM 727 C CA . VAL A 1 95 ? -7.669 -2.469 0.292 1.00 88.06 95 VAL A CA 1
ATOM 728 C C . VAL A 1 95 ? -8.698 -1.478 0.830 1.00 88.06 95 VAL A C 1
ATOM 730 O O . VAL A 1 95 ? -8.976 -1.484 2.027 1.00 88.06 95 VAL A O 1
ATOM 733 N N . PHE A 1 96 ? -9.289 -0.641 -0.029 1.00 88.25 96 PHE A N 1
ATOM 734 C CA . PHE A 1 96 ? -10.212 0.414 0.408 1.00 88.25 96 PHE A CA 1
ATOM 735 C C . PHE A 1 96 ? -11.447 -0.132 1.127 1.00 88.25 96 PHE A C 1
ATOM 737 O O . PHE A 1 96 ? -11.786 0.377 2.188 1.00 88.25 96 PHE A O 1
ATOM 744 N N . SER A 1 97 ? -12.042 -1.220 0.640 1.00 89.50 97 SER A N 1
ATOM 745 C CA . SER A 1 97 ? -13.225 -1.820 1.274 1.00 89.50 97 SER A CA 1
ATOM 746 C C . SER A 1 97 ? -12.965 -2.321 2.701 1.00 89.50 97 SER A C 1
ATOM 748 O O . SER A 1 97 ? -13.848 -2.260 3.554 1.00 89.50 97 SER A O 1
ATOM 750 N N . VAL A 1 98 ? -11.752 -2.806 2.988 1.00 92.75 98 VAL A N 1
ATOM 751 C CA . VAL A 1 98 ? -11.351 -3.211 4.344 1.00 92.75 98 VAL A CA 1
ATOM 752 C C . VAL A 1 98 ? -11.020 -1.984 5.195 1.00 92.75 98 VAL A C 1
ATOM 754 O O . VAL A 1 98 ? -11.397 -1.929 6.366 1.00 92.75 98 VAL A O 1
ATOM 757 N N . ASN A 1 99 ? -10.368 -0.979 4.602 1.00 92.38 99 ASN A N 1
ATOM 758 C CA . ASN A 1 99 ? -10.055 0.272 5.287 1.00 92.38 99 ASN A CA 1
ATOM 759 C C . ASN A 1 99 ? -11.313 1.007 5.747 1.00 92.38 99 ASN A C 1
ATOM 761 O O . ASN A 1 99 ? -11.310 1.525 6.851 1.00 92.38 99 ASN A O 1
ATOM 765 N N . GLU A 1 100 ? -12.375 1.052 4.942 1.00 93.06 100 GLU A N 1
ATOM 766 C CA . GLU A 1 100 ? -13.623 1.733 5.313 1.00 93.06 100 GLU A CA 1
ATOM 767 C C . GLU A 1 100 ? -14.248 1.131 6.575 1.00 93.06 100 GLU A C 1
ATOM 769 O O . GLU A 1 100 ? -14.624 1.871 7.483 1.00 93.06 100 GLU A O 1
ATOM 774 N N . LYS A 1 101 ? -14.267 -0.204 6.687 1.00 93.44 101 LYS A N 1
ATOM 775 C CA . LYS A 1 101 ? -14.774 -0.907 7.879 1.00 93.44 101 LYS A CA 1
ATOM 776 C C . LYS A 1 101 ? -13.960 -0.573 9.129 1.00 93.44 101 LYS A C 1
ATOM 778 O O . LYS A 1 101 ? -14.519 -0.263 10.175 1.00 93.44 101 LYS A O 1
ATOM 783 N N . LEU A 1 102 ? -12.632 -0.615 9.015 1.00 93.25 102 LEU A N 1
ATOM 784 C CA . LEU A 1 102 ? -11.729 -0.314 10.128 1.00 93.25 102 LEU A CA 1
ATOM 785 C C . LEU A 1 102 ? -11.723 1.180 10.493 1.00 93.25 102 LEU A C 1
ATOM 787 O O . LEU A 1 102 ? -11.577 1.523 11.665 1.00 93.25 102 LEU A O 1
ATOM 791 N N . LEU A 1 103 ? -11.919 2.069 9.515 1.00 94.56 103 LEU A N 1
ATOM 792 C CA . LEU A 1 103 ? -12.014 3.513 9.728 1.00 94.56 103 LEU A CA 1
ATOM 793 C C . LEU A 1 103 ? -13.280 3.874 10.502 1.00 94.56 103 LEU A C 1
ATOM 795 O O . LEU A 1 103 ? -13.238 4.738 11.377 1.00 94.56 103 LEU A O 1
ATOM 799 N N . GLU A 1 104 ? -14.393 3.219 10.184 1.00 94.62 104 GLU A N 1
ATOM 800 C CA . GLU A 1 104 ? -15.645 3.441 10.895 1.00 94.62 104 GLU A CA 1
ATOM 801 C C . GLU A 1 104 ? -15.537 2.979 12.351 1.00 94.62 104 GLU A C 1
ATOM 803 O O . GLU A 1 104 ? -15.830 3.752 13.262 1.00 94.62 104 GLU A O 1
ATOM 808 N N . GLU A 1 105 ? -14.966 1.796 12.598 1.00 93.31 105 GLU A N 1
ATOM 809 C CA . GLU A 1 105 ? -14.670 1.358 13.968 1.00 93.31 105 GLU A CA 1
ATOM 810 C C . GLU A 1 105 ? -13.726 2.315 14.695 1.00 93.31 105 GLU A C 1
ATOM 812 O O . GLU A 1 105 ? -13.940 2.621 15.867 1.00 93.31 105 GLU A O 1
ATOM 817 N N . HIS A 1 106 ? -12.711 2.848 14.010 1.00 93.62 106 HIS A N 1
ATOM 818 C CA . HIS A 1 106 ? -11.816 3.841 14.599 1.00 93.62 106 HIS A CA 1
ATOM 819 C C . HIS A 1 106 ? -12.578 5.093 15.041 1.00 93.62 106 HIS A C 1
ATOM 821 O O . HIS A 1 106 ? -12.337 5.611 16.129 1.00 93.62 106 HIS A O 1
ATOM 827 N N . ARG A 1 107 ? -13.536 5.574 14.240 1.00 9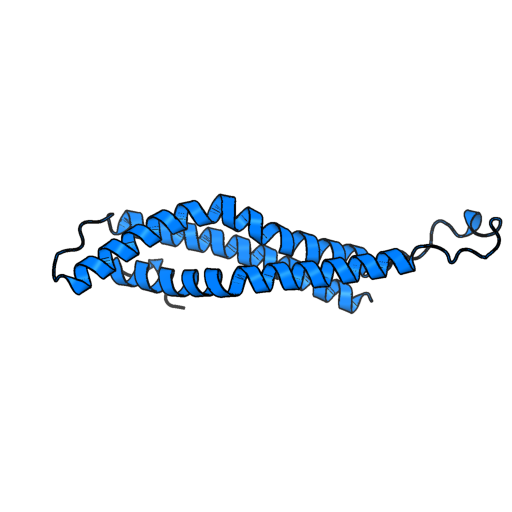2.94 107 ARG A N 1
ATOM 828 C CA . ARG A 1 107 ? -14.373 6.726 14.611 1.00 92.94 107 ARG A CA 1
ATOM 829 C C . ARG A 1 107 ? -15.240 6.433 15.829 1.00 92.94 107 ARG A C 1
ATOM 831 O O . ARG A 1 107 ? -15.336 7.298 16.698 1.00 92.94 107 ARG A O 1
ATOM 838 N N . ILE A 1 108 ? -15.830 5.240 15.907 1.00 92.06 108 ILE A N 1
ATOM 839 C CA . ILE A 1 108 ? -16.643 4.811 17.054 1.00 92.06 108 ILE A CA 1
ATOM 840 C C . ILE A 1 108 ? -15.789 4.787 18.326 1.00 92.06 108 ILE A C 1
ATOM 842 O O . ILE A 1 108 ? -16.174 5.394 19.324 1.00 92.06 108 ILE A O 1
ATOM 846 N N . VAL A 1 109 ? -14.607 4.165 18.271 1.00 90.19 109 VAL A N 1
ATOM 847 C CA . VAL A 1 109 ? -13.667 4.093 19.403 1.00 90.19 109 VAL A CA 1
ATOM 848 C C . VAL A 1 109 ? -13.253 5.493 19.861 1.00 90.19 109 VAL A C 1
ATOM 850 O O . VAL A 1 109 ? -13.387 5.824 21.035 1.00 90.19 109 VAL A O 1
ATOM 853 N N . ILE A 1 110 ? -12.837 6.368 18.942 1.00 90.81 110 ILE A N 1
ATOM 854 C CA . ILE A 1 110 ? -12.427 7.737 19.292 1.00 90.81 110 ILE A CA 1
ATOM 855 C C . ILE A 1 110 ? -13.595 8.569 19.844 1.00 90.81 110 ILE A C 1
ATOM 857 O O . ILE A 1 110 ? -13.395 9.411 20.722 1.00 90.81 110 ILE A O 1
ATOM 861 N N . LYS A 1 111 ? -14.820 8.375 19.342 1.00 91.12 111 LYS A N 1
ATOM 862 C CA . LYS A 1 111 ? -16.008 9.064 19.864 1.00 91.12 111 LYS A CA 1
ATOM 863 C C . LYS A 1 111 ? -16.326 8.604 21.287 1.00 91.12 111 LYS A C 1
ATOM 865 O O . LYS A 1 111 ? -16.567 9.455 22.143 1.00 91.12 111 LYS A O 1
ATOM 870 N N . ALA A 1 112 ? -16.298 7.298 21.538 1.00 89.12 112 ALA A N 1
ATOM 871 C CA . ALA A 1 112 ? -16.504 6.710 22.859 1.00 89.12 112 ALA A CA 1
ATOM 872 C C . ALA A 1 112 ? -15.484 7.250 23.876 1.00 89.12 112 ALA A C 1
ATOM 874 O O . ALA A 1 112 ? -15.868 7.746 24.931 1.00 89.12 112 ALA A O 1
ATOM 875 N N . GLU A 1 113 ? -14.199 7.305 23.508 1.00 88.44 113 GLU A N 1
ATOM 876 C CA . GLU A 1 113 ? -13.149 7.879 24.365 1.00 88.44 113 GLU A CA 1
ATOM 877 C C . GLU A 1 113 ? -13.393 9.350 24.721 1.00 88.44 113 GLU A C 1
ATOM 879 O O . GLU A 1 113 ? -13.113 9.773 25.840 1.00 88.44 113 GLU A O 1
ATOM 884 N N . LYS A 1 114 ? -13.931 10.142 23.786 1.00 90.12 114 LYS A N 1
ATOM 885 C CA . LYS A 1 114 ? -14.225 11.566 24.013 1.00 90.12 114 LYS A CA 1
ATOM 886 C C . LYS A 1 114 ? -15.479 11.810 24.847 1.00 90.12 114 LYS A C 1
ATOM 888 O O . LYS A 1 114 ? -15.565 12.833 25.517 1.00 90.12 114 LYS A O 1
ATOM 893 N N . THR A 1 115 ? -16.466 10.928 24.742 1.00 89.69 115 THR A N 1
ATOM 894 C CA . THR A 1 115 ? -17.791 11.094 25.364 1.00 89.69 115 THR A CA 1
ATOM 895 C C . THR A 1 115 ? -17.923 10.336 26.683 1.00 89.69 115 THR A C 1
ATOM 897 O O . THR A 1 115 ? -18.846 10.606 27.444 1.00 89.69 115 THR A O 1
ATOM 900 N N . GLY A 1 116 ? -17.005 9.407 26.974 1.00 82.88 116 GLY A N 1
ATOM 901 C CA . GLY A 1 116 ? -17.115 8.483 28.104 1.00 82.88 116 GLY A CA 1
ATOM 902 C C . GLY A 1 116 ? -18.184 7.403 27.901 1.00 82.88 116 GLY A C 1
ATOM 903 O O . GLY A 1 116 ? -18.436 6.612 28.808 1.00 82.88 116 GLY A O 1
ATOM 904 N N . GLU A 1 117 ? -18.819 7.366 26.726 1.00 85.81 117 GLU A N 1
ATOM 905 C CA . GLU A 1 117 ? -19.788 6.344 26.349 1.00 85.81 117 GLU A CA 1
ATOM 906 C C . GLU A 1 117 ? -19.076 5.032 26.001 1.00 85.81 117 GLU A C 1
ATOM 908 O O . GLU A 1 117 ? -17.903 5.003 25.624 1.00 85.81 117 GLU A O 1
ATOM 913 N N . ARG A 1 118 ? -19.796 3.913 26.098 1.00 78.12 118 ARG A N 1
ATOM 914 C CA . ARG A 1 118 ? -19.271 2.618 25.662 1.00 78.12 118 ARG A CA 1
ATOM 915 C C . ARG A 1 118 ? -19.258 2.557 24.133 1.00 78.12 118 ARG A C 1
ATOM 917 O O . ARG A 1 118 ? -20.262 2.851 23.495 1.00 78.12 118 ARG A O 1
ATOM 924 N N . ALA A 1 119 ? -18.147 2.112 23.547 1.00 80.75 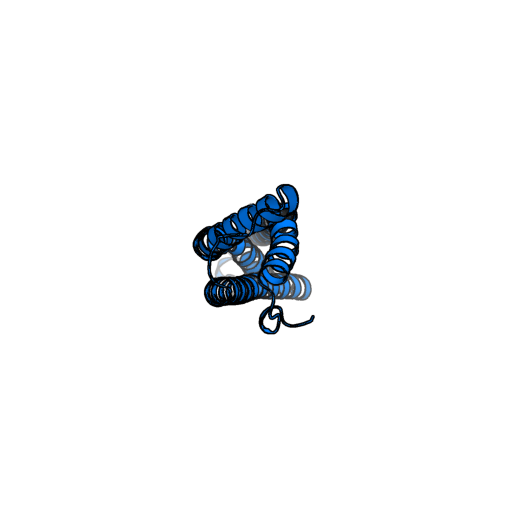119 ALA A N 1
ATOM 925 C CA . ALA A 1 119 ? -18.049 1.881 22.107 1.00 80.75 119 ALA A CA 1
ATOM 926 C C . ALA A 1 119 ? -18.953 0.709 21.667 1.00 80.75 119 ALA A C 1
ATOM 928 O O . ALA A 1 119 ? -18.557 -0.456 21.741 1.00 80.75 119 ALA A O 1
ATOM 929 N N . GLU A 1 120 ? -20.158 1.011 21.184 1.00 82.56 120 GLU A N 1
ATOM 930 C CA . GLU A 1 120 ? -21.037 0.043 20.518 1.00 82.56 120 GLU A CA 1
ATOM 931 C C . GLU A 1 120 ? -20.716 -0.017 19.019 1.00 82.56 120 GLU A C 1
ATOM 933 O O . GLU A 1 120 ? -21.285 0.701 18.203 1.00 82.56 120 GLU A O 1
ATOM 938 N N . GLY A 1 121 ? -19.751 -0.867 18.669 1.00 86.25 121 GLY A N 1
ATOM 939 C CA . GLY A 1 121 ? -19.367 -1.150 17.283 1.00 86.25 121 GLY A CA 1
ATOM 940 C C . GLY A 1 121 ? -19.291 -2.651 17.016 1.00 86.25 121 GLY A C 1
ATOM 941 O O . GLY A 1 121 ? -19.818 -3.464 17.776 1.00 86.25 121 GLY A O 1
ATOM 942 N N . ALA A 1 122 ? -18.583 -3.033 15.959 1.00 90.06 122 ALA A N 1
ATOM 943 C CA . ALA A 1 122 ? -18.353 -4.422 15.598 1.00 90.06 122 ALA A CA 1
ATOM 944 C C . ALA A 1 122 ? -17.683 -5.223 16.728 1.00 90.06 122 ALA A C 1
ATOM 946 O O . ALA A 1 122 ? -16.985 -4.685 17.602 1.00 90.06 122 ALA A O 1
ATOM 947 N N . SER A 1 123 ? -17.886 -6.543 16.690 1.00 91.06 123 SER A N 1
ATOM 948 C CA . SER A 1 123 ? -17.272 -7.471 17.637 1.00 91.06 123 SER A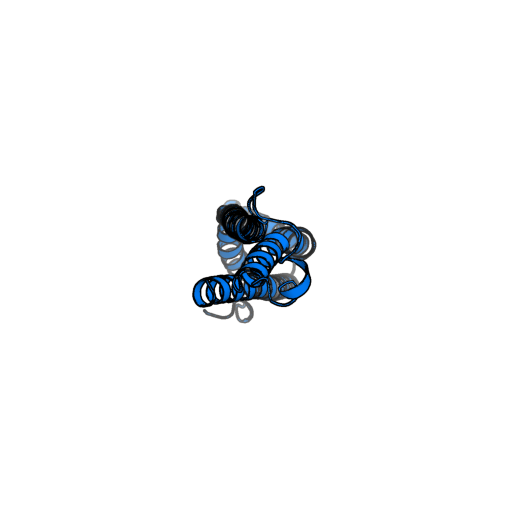 CA 1
ATOM 949 C C . SER A 1 123 ? -15.748 -7.504 17.481 1.00 91.06 123 SER A C 1
ATOM 951 O O . SER A 1 123 ? -15.200 -7.247 16.405 1.00 91.06 123 SER A O 1
ATOM 953 N N . LEU A 1 124 ? -15.045 -7.876 18.556 1.00 88.69 124 LEU A N 1
ATOM 954 C CA . LEU A 1 124 ? -13.589 -8.057 18.534 1.00 88.69 124 LEU A CA 1
ATOM 955 C C . LEU A 1 124 ? -13.146 -9.035 17.431 1.00 88.69 124 LEU A C 1
ATOM 957 O O . LEU A 1 124 ? -12.136 -8.806 16.770 1.00 88.69 124 LEU A O 1
ATOM 961 N N . GLU A 1 125 ? -13.898 -10.116 17.218 1.00 90.12 125 GLU A N 1
ATOM 962 C CA . GLU A 1 125 ? -13.606 -11.113 16.183 1.00 90.12 125 GLU A CA 1
ATOM 963 C C . GLU A 1 125 ? -13.717 -10.533 14.771 1.00 90.12 125 GLU A C 1
ATOM 965 O O . GLU A 1 125 ? -12.836 -10.773 13.945 1.00 90.12 125 GLU A O 1
ATOM 970 N N . ALA A 1 126 ? -14.741 -9.715 14.510 1.00 92.75 126 ALA A N 1
ATOM 971 C CA . ALA A 1 126 ? -14.902 -9.044 13.224 1.00 92.75 126 ALA A CA 1
ATOM 972 C C . ALA A 1 126 ? -13.736 -8.083 12.949 1.00 92.75 126 ALA A C 1
ATOM 974 O O . ALA A 1 126 ? -13.116 -8.150 11.887 1.00 92.75 126 ALA A O 1
ATOM 975 N N . VAL A 1 127 ? -13.371 -7.255 13.935 1.00 92.12 127 VAL A N 1
ATOM 976 C CA . VAL A 1 127 ? -12.242 -6.317 13.824 1.00 92.12 127 VAL A CA 1
ATOM 977 C C . VAL A 1 127 ? -10.915 -7.047 13.617 1.00 92.12 127 VAL A C 1
ATOM 979 O O . VAL A 1 127 ? -10.113 -6.636 12.778 1.00 92.12 127 VAL A O 1
ATOM 982 N N . ARG A 1 128 ? -10.685 -8.162 14.321 1.00 90.88 128 ARG A N 1
ATOM 983 C CA . ARG A 1 128 ? -9.512 -9.022 14.096 1.00 90.88 128 ARG A CA 1
ATOM 984 C C . ARG A 1 128 ? -9.482 -9.584 12.679 1.00 90.88 128 ARG A C 1
ATOM 986 O O . ARG A 1 128 ? -8.421 -9.558 12.059 1.00 90.88 128 ARG A O 1
ATOM 993 N N . GLY A 1 129 ? -10.618 -10.061 12.171 1.00 92.38 129 GLY A N 1
ATOM 994 C CA . GLY A 1 129 ? -10.744 -10.553 10.799 1.00 92.38 129 GLY A CA 1
ATOM 995 C C . GLY A 1 129 ? -10.369 -9.482 9.778 1.00 92.38 129 GLY A C 1
ATOM 996 O O . GLY A 1 129 ? -9.503 -9.705 8.937 1.00 92.38 129 GLY A O 1
ATOM 997 N N . TRP A 1 130 ? -10.923 -8.276 9.913 1.00 94.75 130 TRP A N 1
ATOM 998 C CA . TRP A 1 130 ? -10.610 -7.163 9.013 1.00 94.75 130 TRP A CA 1
ATOM 999 C C . TRP A 1 130 ? -9.152 -6.713 9.117 1.00 94.75 130 TRP A C 1
ATOM 1001 O O . TRP A 1 130 ? -8.520 -6.458 8.096 1.00 94.75 130 TRP A O 1
ATOM 1011 N N . ALA A 1 131 ? -8.583 -6.649 10.323 1.00 91.88 131 ALA A N 1
ATOM 1012 C CA . ALA A 1 131 ? -7.173 -6.314 10.509 1.00 91.88 131 ALA A CA 1
ATOM 1013 C C . ALA A 1 131 ? -6.240 -7.379 9.899 1.00 91.88 131 ALA A C 1
ATOM 1015 O O . ALA A 1 131 ? -5.205 -7.039 9.319 1.00 91.88 131 ALA A O 1
ATOM 1016 N N . ALA A 1 132 ? -6.609 -8.662 9.988 1.00 91.69 132 ALA A N 1
ATOM 1017 C CA . ALA A 1 132 ? -5.887 -9.758 9.346 1.00 91.69 132 ALA A CA 1
ATOM 1018 C C . ALA A 1 132 ? -5.955 -9.659 7.815 1.00 91.69 132 ALA A C 1
ATOM 1020 O O . ALA A 1 132 ? -4.920 -9.739 7.148 1.00 91.69 132 ALA A O 1
ATOM 1021 N N . ASP A 1 133 ? -7.148 -9.419 7.267 1.00 93.50 133 ASP A N 1
ATOM 1022 C CA . ASP A 1 133 ? -7.360 -9.222 5.832 1.00 93.50 133 ASP A CA 1
ATOM 1023 C C . ASP A 1 133 ? -6.575 -8.018 5.320 1.00 93.50 133 ASP A C 1
ATOM 1025 O O . ASP A 1 133 ? -5.854 -8.120 4.326 1.00 93.50 133 ASP A O 1
ATOM 1029 N N . TRP A 1 134 ? -6.639 -6.894 6.035 1.00 93.25 134 TRP A N 1
ATOM 1030 C CA . TRP A 1 134 ? -5.851 -5.709 5.726 1.00 93.25 134 TRP A CA 1
ATOM 1031 C C . TRP A 1 134 ? -4.361 -6.036 5.692 1.00 93.25 134 TRP A C 1
ATOM 1033 O O . TRP A 1 134 ? -3.683 -5.699 4.722 1.00 93.25 134 TRP A O 1
ATOM 1043 N N . LYS A 1 135 ? -3.848 -6.750 6.704 1.00 90.44 135 LYS A N 1
ATOM 1044 C CA . LYS A 1 135 ? -2.427 -7.096 6.762 1.00 90.44 135 LYS A CA 1
ATOM 1045 C C . LYS A 1 135 ? -2.014 -8.008 5.611 1.00 90.44 135 LYS A C 1
ATOM 1047 O O . LYS A 1 135 ? -0.941 -7.819 5.042 1.00 90.44 135 LYS A O 1
ATOM 1052 N N . ARG A 1 136 ? -2.860 -8.970 5.241 1.00 91.56 136 ARG A N 1
ATOM 1053 C CA . ARG A 1 136 ? -2.637 -9.838 4.080 1.00 91.56 136 ARG A CA 1
ATOM 1054 C C . ARG A 1 136 ? -2.584 -9.032 2.782 1.00 91.56 136 ARG A C 1
ATOM 1056 O O . ARG A 1 136 ? -1.687 -9.232 1.967 1.00 91.56 136 ARG A O 1
ATOM 1063 N N . LEU A 1 137 ? -3.520 -8.108 2.589 1.00 91.56 137 LEU A N 1
ATOM 1064 C CA . LEU A 1 137 ? -3.552 -7.259 1.400 1.00 91.56 137 LEU A CA 1
ATOM 1065 C C . LEU A 1 137 ? -2.373 -6.278 1.351 1.00 91.56 137 LEU A C 1
ATOM 1067 O O . LEU A 1 137 ? -1.845 -6.016 0.270 1.00 91.56 137 LEU A O 1
ATOM 1071 N N . ASP A 1 138 ? -1.938 -5.773 2.504 1.00 89.31 138 ASP A N 1
ATOM 1072 C CA . ASP A 1 138 ? -0.744 -4.943 2.640 1.00 89.31 138 ASP A CA 1
ATOM 1073 C C . ASP A 1 138 ? 0.530 -5.720 2.269 1.00 89.31 138 ASP A C 1
ATOM 1075 O O . ASP A 1 138 ? 1.363 -5.207 1.528 1.00 89.31 138 ASP A O 1
ATOM 1079 N N . ILE A 1 139 ? 0.645 -6.995 2.662 1.00 90.25 139 ILE A N 1
ATOM 1080 C CA . ILE A 1 139 ? 1.752 -7.867 2.229 1.00 90.25 139 ILE A CA 1
ATOM 1081 C C . ILE A 1 139 ? 1.797 -7.990 0.701 1.00 90.25 139 ILE A C 1
ATOM 1083 O O . ILE A 1 139 ? 2.872 -7.902 0.116 1.00 90.25 139 ILE A O 1
ATOM 1087 N N . HIS A 1 140 ? 0.652 -8.144 0.032 1.00 90.38 140 HIS A N 1
ATOM 1088 C CA . HIS A 1 140 ? 0.627 -8.203 -1.434 1.00 90.38 140 HIS A CA 1
ATOM 1089 C C . HIS A 1 140 ? 1.091 -6.886 -2.081 1.00 90.38 140 HIS A C 1
ATOM 1091 O O . HIS A 1 140 ? 1.827 -6.917 -3.064 1.00 90.38 140 HIS A O 1
ATOM 1097 N N . ARG A 1 141 ? 0.713 -5.726 -1.522 1.00 89.06 141 ARG A N 1
ATOM 1098 C CA . ARG A 1 141 ? 1.229 -4.420 -1.980 1.00 89.06 141 ARG A CA 1
ATOM 1099 C C . ARG A 1 141 ? 2.739 -4.316 -1.804 1.00 89.06 141 ARG A C 1
ATOM 1101 O O . ARG A 1 141 ? 3.423 -3.858 -2.712 1.00 89.06 141 ARG A O 1
ATOM 1108 N N . GLN A 1 142 ? 3.247 -4.732 -0.645 1.00 88.31 142 GLN A N 1
ATOM 1109 C CA . GLN A 1 142 ? 4.682 -4.731 -0.371 1.00 88.31 142 GLN A CA 1
ATOM 1110 C C . GLN A 1 142 ? 5.424 -5.663 -1.329 1.00 88.31 142 GLN A C 1
ATOM 1112 O O . GLN A 1 142 ? 6.473 -5.289 -1.834 1.00 88.31 142 GLN A O 1
ATOM 1117 N N . LEU A 1 143 ? 4.849 -6.824 -1.658 1.00 91.81 143 LEU A N 1
ATOM 1118 C CA . LEU A 1 143 ? 5.417 -7.732 -2.650 1.00 91.81 143 LEU A CA 1
ATOM 1119 C C . LEU A 1 143 ? 5.536 -7.069 -4.029 1.00 91.81 143 LEU A C 1
ATOM 1121 O O . LEU A 1 143 ? 6.596 -7.158 -4.638 1.00 91.81 143 LEU A O 1
ATOM 1125 N N . LEU A 1 144 ? 4.502 -6.360 -4.499 1.00 89.81 144 LEU A N 1
ATOM 1126 C CA . LEU A 1 144 ? 4.573 -5.600 -5.757 1.00 89.81 144 LEU A CA 1
ATOM 1127 C C . LEU A 1 144 ? 5.694 -4.554 -5.724 1.00 89.81 144 LEU A C 1
ATOM 1129 O O . LEU A 1 144 ? 6.483 -4.474 -6.663 1.00 89.81 144 LEU A O 1
ATOM 1133 N N . ALA A 1 145 ? 5.801 -3.800 -4.628 1.00 88.31 145 ALA A N 1
ATOM 1134 C CA . ALA A 1 145 ? 6.849 -2.798 -4.457 1.00 88.31 145 ALA A CA 1
ATOM 1135 C C . ALA A 1 145 ? 8.256 -3.422 -4.404 1.00 88.31 145 ALA A C 1
ATOM 1137 O O . ALA A 1 145 ? 9.186 -2.888 -5.003 1.00 88.31 145 ALA A O 1
ATOM 1138 N N . TYR A 1 146 ? 8.426 -4.567 -3.737 1.00 91.06 146 TYR A N 1
ATOM 1139 C CA . TYR A 1 146 ? 9.706 -5.277 -3.682 1.00 91.06 146 TYR A CA 1
ATOM 1140 C C . TYR A 1 146 ? 10.103 -5.871 -5.030 1.00 91.06 146 TYR A C 1
ATOM 1142 O O . TYR A 1 146 ? 11.270 -5.786 -5.404 1.00 91.06 146 TYR A O 1
ATOM 1150 N N . LEU A 1 147 ? 9.149 -6.423 -5.785 1.00 92.81 147 LEU A N 1
ATOM 1151 C CA . LEU A 1 147 ? 9.401 -6.883 -7.150 1.00 92.81 147 LEU A CA 1
ATOM 1152 C C . LEU A 1 147 ? 9.790 -5.714 -8.060 1.00 92.81 147 LEU A C 1
ATOM 1154 O O . LEU A 1 147 ? 10.731 -5.844 -8.838 1.00 92.81 147 LEU A O 1
ATOM 1158 N N . ALA A 1 148 ? 9.129 -4.561 -7.922 1.00 91.00 148 ALA A N 1
ATOM 1159 C CA . ALA A 1 148 ? 9.484 -3.364 -8.674 1.00 91.00 148 ALA A CA 1
ATOM 1160 C C . ALA A 1 148 ? 10.886 -2.850 -8.323 1.00 91.00 148 ALA A C 1
ATOM 1162 O O . ALA A 1 148 ? 11.669 -2.542 -9.216 1.00 91.00 148 ALA A O 1
ATOM 1163 N N . ALA A 1 149 ? 11.227 -2.805 -7.033 1.00 90.06 149 ALA A N 1
ATOM 1164 C CA . ALA A 1 149 ? 12.561 -2.427 -6.576 1.00 90.06 149 ALA A CA 1
ATOM 1165 C C . ALA A 1 149 ? 13.633 -3.408 -7.076 1.00 90.06 149 ALA A C 1
ATOM 1167 O O . ALA A 1 149 ? 14.695 -2.980 -7.521 1.00 90.06 149 ALA A O 1
ATOM 1168 N N . GLY A 1 150 ? 13.347 -4.715 -7.056 1.00 92.44 150 GLY A N 1
ATOM 1169 C CA . GLY A 1 150 ? 14.225 -5.743 -7.614 1.00 92.44 150 GLY A CA 1
ATOM 1170 C C . GLY A 1 150 ? 14.430 -5.581 -9.120 1.00 92.44 150 GLY A C 1
ATOM 1171 O O . GLY A 1 150 ? 15.561 -5.664 -9.591 1.00 92.44 150 GLY A O 1
ATOM 1172 N N . ALA A 1 151 ? 13.365 -5.281 -9.869 1.00 90.50 151 ALA A N 1
ATOM 1173 C CA . ALA A 1 151 ? 13.460 -4.965 -11.291 1.00 90.50 151 ALA A CA 1
ATOM 1174 C C . ALA A 1 151 ? 14.308 -3.704 -11.524 1.00 90.50 151 ALA A C 1
ATOM 1176 O O . ALA A 1 151 ? 15.257 -3.753 -12.297 1.00 90.50 151 ALA A O 1
ATOM 1177 N N . GLY A 1 152 ? 14.062 -2.615 -10.793 1.00 86.31 152 GLY A N 1
ATOM 1178 C CA . GLY A 1 152 ? 14.868 -1.395 -10.889 1.00 86.31 152 GLY A CA 1
ATOM 1179 C C . GLY A 1 152 ? 16.351 -1.620 -10.571 1.00 86.31 152 GLY A C 1
ATOM 1180 O O . GLY A 1 152 ? 17.218 -1.111 -11.275 1.00 86.31 152 GLY A O 1
ATOM 1181 N N . LEU A 1 153 ? 16.664 -2.441 -9.563 1.00 91.31 153 LEU A N 1
ATOM 1182 C CA . LEU A 1 153 ? 18.043 -2.831 -9.257 1.00 91.31 153 LEU A CA 1
ATOM 1183 C C . LEU A 1 153 ? 18.675 -3.624 -10.408 1.00 91.31 153 LEU A C 1
ATOM 1185 O O . LEU A 1 153 ? 19.816 -3.365 -10.778 1.00 91.31 153 LEU A O 1
ATOM 1189 N N . MET A 1 154 ? 17.940 -4.573 -10.991 1.00 88.94 154 MET A N 1
ATOM 1190 C CA . MET A 1 154 ? 18.415 -5.326 -12.152 1.00 88.94 154 MET A CA 1
ATOM 1191 C C . MET A 1 154 ? 18.641 -4.430 -13.366 1.00 88.94 154 MET A C 1
ATOM 1193 O O . MET A 1 154 ? 19.603 -4.668 -14.085 1.00 88.94 154 MET A O 1
ATOM 1197 N N . ALA A 1 155 ? 17.812 -3.401 -13.566 1.00 86.31 155 ALA A N 1
ATOM 1198 C CA . ALA A 1 155 ? 18.029 -2.404 -14.608 1.00 86.31 155 ALA A CA 1
ATOM 1199 C C . ALA A 1 155 ? 19.389 -1.724 -14.415 1.00 86.31 155 ALA A C 1
ATOM 1201 O O . ALA A 1 155 ? 20.216 -1.786 -15.313 1.00 86.31 155 ALA A O 1
ATOM 1202 N N . VAL A 1 156 ? 19.671 -1.213 -13.210 1.00 83.81 156 VAL A N 1
ATOM 1203 C CA . VAL A 1 156 ? 20.958 -0.574 -12.876 1.00 83.81 156 VAL A CA 1
ATOM 1204 C C . VAL A 1 156 ? 22.150 -1.511 -13.090 1.00 83.81 156 VAL A C 1
ATOM 1206 O O . VAL A 1 156 ? 23.184 -1.083 -13.586 1.00 83.81 156 VAL A O 1
ATOM 1209 N N . LEU A 1 157 ? 22.027 -2.793 -12.736 1.00 86.44 157 LEU A N 1
ATOM 1210 C CA . LEU A 1 157 ? 23.095 -3.785 -12.928 1.00 86.44 157 LEU A CA 1
ATOM 1211 C C . LEU A 1 157 ? 23.309 -4.187 -14.398 1.00 86.44 157 LEU A C 1
ATOM 1213 O O . LEU A 1 157 ? 24.262 -4.905 -14.703 1.00 86.44 157 LEU A O 1
ATOM 1217 N N . ARG A 1 158 ? 22.388 -3.806 -15.285 1.00 78.31 158 ARG A N 1
ATOM 1218 C CA . ARG A 1 158 ? 22.362 -4.161 -16.709 1.00 78.31 158 ARG A CA 1
ATOM 1219 C C . ARG A 1 158 ? 22.496 -2.940 -17.629 1.00 78.31 158 ARG A C 1
ATOM 1221 O O . ARG A 1 158 ? 22.521 -3.142 -18.842 1.00 78.31 158 ARG A O 1
ATOM 1228 N N . SER A 1 159 ? 22.544 -1.731 -17.063 1.00 70.88 159 SER A N 1
ATOM 1229 C CA . SER A 1 159 ? 22.814 -0.455 -17.740 1.00 70.88 159 SER A CA 1
ATOM 1230 C C . SER A 1 159 ? 24.291 -0.268 -18.067 1.00 70.88 159 SER A C 1
ATOM 1232 O O . SER A 1 159 ? 25.144 -0.812 -17.329 1.00 70.88 159 SER A O 1
#

pLDDT: mean 80.39, std 15.56, range [38.69, 94.75]

Radius of gyration: 23.66 Å; Cα contacts (8 Å, |Δi|>4): 139; chains: 1; bounding box: 45×23×75 Å